Protein AF-A0AAD5A8H2-F1 (afdb_monomer_lite)

Foldseek 3Di:
DPDPVVVVPVPPPQFLVQQLVQLLVVLVVPDDAQRDRPPDTRGLVCSLVSNLVSLLCLLVGDLVVCLVCVLVLLVSLVCQQVPFGAGPNHTRDRNVSSVVSVVSSLCCQLPDPVFDADPVSGGPSVVVSCVVVVDDPPPPPPPPDD

pLDDT: mean 82.92, std 16.7, range [40.56, 97.69]

Sequence (146 aa):
MLPLAFIKLVVYQESHLERFFTLCHALEGKATFPIRVGDDKVPENKLEHELKLSIISLSSSKLEQLVLFLHLVLDKLFRLIMQPMVIAGQTANLAQIA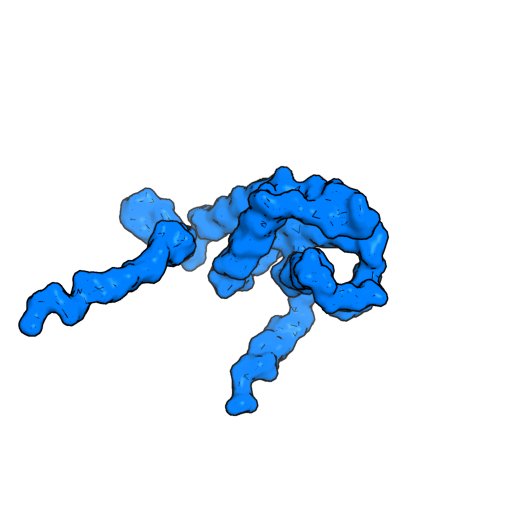FESVVSVVNSLHNSQELAKDHQGRNCLLATYLYYVFRLPDTQLEVINA

Secondary structure (DSSP, 8-state):
--SHHHHHSS--S--HHHHHHHHHHIIIIIPPSSEEETTEEE-GGGHHHHHHHHHHHGGGS-HHHHHHTHHHHHHHHHHHHHS-EEETTEEE--HHHHHHHHHHHHHHHHH-SSS-B-TTS-BHHHHHHHHHHHSPP-----SS--

InterPro domains:
  IPR026791 Dedicator of cytokinesis [PTHR23317] (10-140)

Radius of gyration: 18.1 Å; chains: 1; bounding box: 42×52×49 Å

Structure (mmCIF, N/CA/C/O backbone):
data_AF-A0AAD5A8H2-F1
#
_entry.id   AF-A0AAD5A8H2-F1
#
loop_
_atom_site.group_PDB
_atom_site.id
_atom_site.type_symbol
_atom_site.label_atom_id
_atom_site.label_alt_id
_atom_site.label_comp_id
_atom_site.label_asym_id
_atom_site.label_entity_id
_atom_site.label_seq_id
_atom_site.pdbx_PDB_ins_code
_atom_site.Cartn_x
_atom_site.Cartn_y
_atom_site.Cartn_z
_atom_site.occupancy
_atom_site.B_iso_or_equiv
_atom_site.auth_seq_id
_atom_site.auth_comp_id
_atom_site.auth_asym_id
_atom_site.auth_atom_id
_atom_site.pdbx_PDB_model_num
ATOM 1 N N . MET A 1 1 ? -28.982 2.040 -9.181 1.00 44.78 1 MET A N 1
ATOM 2 C CA . MET A 1 1 ? -27.865 2.611 -9.966 1.00 44.78 1 MET A CA 1
ATOM 3 C C . MET A 1 1 ? -27.528 4.005 -9.427 1.00 44.78 1 MET A C 1
ATOM 5 O O . MET A 1 1 ? -27.794 4.997 -10.082 1.00 44.78 1 MET A O 1
ATOM 9 N N . LEU A 1 2 ? -27.025 4.072 -8.187 1.00 45.31 2 LEU A N 1
ATOM 10 C CA . LEU A 1 2 ? -26.757 5.318 -7.447 1.00 45.31 2 LEU A CA 1
ATOM 11 C C . LEU A 1 2 ? -25.530 5.306 -6.480 1.00 45.31 2 LEU A C 1
ATOM 13 O O . LEU A 1 2 ? -25.427 6.258 -5.718 1.00 45.31 2 LEU A O 1
ATOM 17 N N . PRO A 1 3 ? -24.568 4.344 -6.466 1.00 51.56 3 PRO A N 1
ATOM 18 C CA . PRO A 1 3 ? -23.425 4.455 -5.540 1.00 51.56 3 PRO A CA 1
ATOM 19 C C . PRO A 1 3 ? -22.164 5.108 -6.144 1.00 51.56 3 PRO A C 1
ATOM 21 O O . PRO A 1 3 ? -21.365 5.686 -5.418 1.00 51.56 3 PRO A O 1
ATOM 24 N N . LEU A 1 4 ? -21.972 5.066 -7.467 1.00 48.44 4 LEU A N 1
ATOM 25 C CA . LEU A 1 4 ? -20.725 5.537 -8.101 1.00 48.44 4 LEU A CA 1
ATOM 26 C C . LEU A 1 4 ? -20.603 7.068 -8.170 1.00 48.44 4 LEU A C 1
ATOM 28 O O . LEU A 1 4 ? -19.497 7.599 -8.187 1.00 48.44 4 LEU A O 1
ATOM 32 N N . ALA A 1 5 ? -21.730 7.783 -8.197 1.00 44.38 5 ALA A N 1
ATOM 33 C CA . ALA A 1 5 ? -21.736 9.242 -8.281 1.00 44.38 5 ALA A CA 1
ATOM 34 C C . ALA A 1 5 ? -21.488 9.918 -6.921 1.00 44.38 5 ALA A C 1
ATOM 36 O O . ALA A 1 5 ? -20.908 10.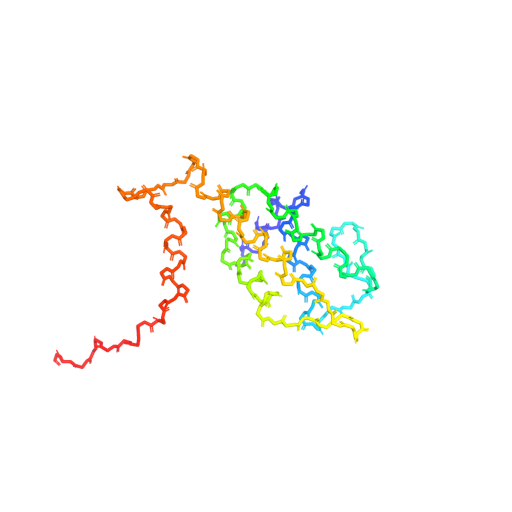998 -6.880 1.00 44.38 5 ALA A O 1
ATOM 37 N N . PHE A 1 6 ? -21.872 9.276 -5.810 1.00 41.53 6 PHE A N 1
ATOM 38 C CA . PHE A 1 6 ? -21.729 9.865 -4.474 1.00 41.53 6 PHE A CA 1
ATOM 39 C C . PHE A 1 6 ? -20.276 9.831 -3.981 1.00 41.53 6 PHE A C 1
ATOM 41 O O . PHE A 1 6 ? -19.805 10.791 -3.380 1.00 41.53 6 PHE A O 1
ATOM 48 N N . ILE A 1 7 ? -19.527 8.779 -4.335 1.00 50.06 7 ILE A N 1
ATOM 49 C CA . ILE A 1 7 ? -18.087 8.680 -4.042 1.00 50.06 7 ILE A CA 1
ATOM 50 C C . ILE A 1 7 ? -17.291 9.727 -4.839 1.00 50.06 7 ILE A C 1
ATOM 52 O O . ILE A 1 7 ? -16.278 10.221 -4.358 1.00 50.06 7 ILE A O 1
ATOM 56 N N . LYS A 1 8 ? -17.771 10.135 -6.023 1.00 45.41 8 LYS A N 1
ATOM 57 C CA . LYS A 1 8 ? -17.109 11.159 -6.845 1.00 45.41 8 LYS A CA 1
ATOM 58 C C . LYS A 1 8 ? -17.223 12.588 -6.303 1.00 45.41 8 LYS A C 1
ATOM 60 O O . LYS A 1 8 ? -16.381 13.402 -6.655 1.00 45.41 8 LYS A O 1
ATOM 65 N N . LEU A 1 9 ? -18.223 12.924 -5.480 1.00 43.78 9 LEU A N 1
ATOM 66 C CA . LEU A 1 9 ? -18.490 14.329 -5.121 1.00 43.78 9 LEU A CA 1
ATOM 67 C C . LEU A 1 9 ? -17.713 14.837 -3.889 1.00 43.78 9 LEU A C 1
ATOM 69 O O . LEU A 1 9 ? -17.649 16.041 -3.668 1.00 43.78 9 LEU A O 1
ATOM 73 N N . VAL A 1 10 ? -17.096 13.945 -3.108 1.00 48.03 10 VAL A N 1
ATOM 74 C CA . VAL A 1 10 ? -16.204 14.310 -1.982 1.00 48.03 10 VAL A CA 1
ATOM 75 C C . VAL A 1 10 ? -14.748 14.503 -2.452 1.00 48.03 10 VAL A C 1
ATOM 77 O O . VAL A 1 10 ? -13.903 15.013 -1.719 1.00 48.03 10 VAL A O 1
ATOM 80 N N . VAL A 1 11 ? -14.456 14.143 -3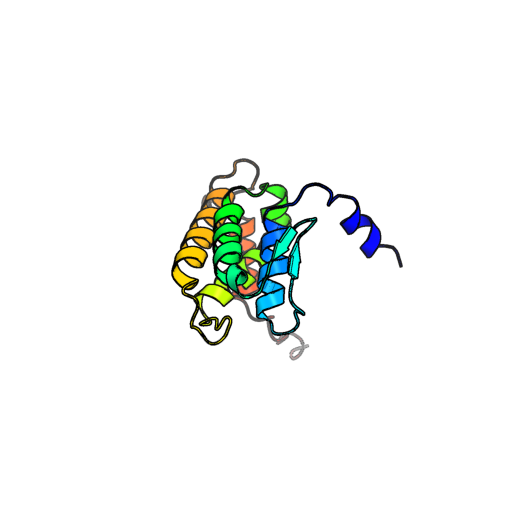.705 1.00 49.03 11 VAL A N 1
ATOM 81 C CA . VAL A 1 11 ? -13.126 14.166 -4.327 1.00 49.03 11 VAL A CA 1
ATOM 82 C C . VAL A 1 11 ? -12.979 15.440 -5.165 1.00 49.03 11 VAL A C 1
ATOM 84 O O . VAL A 1 11 ? -13.127 15.418 -6.380 1.00 49.03 11 VAL A O 1
ATOM 87 N N . TYR A 1 12 ? -12.745 16.582 -4.518 1.00 42.56 12 TYR A N 1
ATOM 88 C CA . TYR A 1 12 ? -12.266 17.793 -5.210 1.00 42.56 12 TYR A CA 1
ATOM 89 C C . TYR A 1 12 ? -11.192 18.529 -4.403 1.00 42.56 12 TYR A C 1
ATOM 91 O O . TYR A 1 12 ? -11.133 19.753 -4.320 1.00 42.56 12 TYR A O 1
ATOM 99 N N . GLN A 1 13 ? -10.322 17.735 -3.791 1.00 47.59 13 GLN A N 1
ATOM 100 C CA . GLN A 1 13 ? -9.016 18.154 -3.316 1.00 47.59 13 GLN A CA 1
ATOM 101 C C . GLN A 1 13 ? -8.134 16.925 -3.495 1.00 47.59 13 GLN A C 1
ATOM 103 O O . GLN A 1 13 ? -8.467 15.886 -2.921 1.00 47.59 13 GLN A O 1
ATOM 108 N N . GLU A 1 14 ? -7.108 17.008 -4.350 1.00 60.31 14 GLU A N 1
ATOM 109 C CA . GLU A 1 14 ? -6.227 15.873 -4.650 1.00 60.31 14 GLU A CA 1
ATOM 110 C C . GLU A 1 14 ? -5.780 15.217 -3.346 1.00 60.31 14 GLU A C 1
ATOM 112 O O . GLU A 1 14 ? -4.990 15.769 -2.576 1.00 60.31 14 GLU A O 1
ATOM 117 N N . SER A 1 15 ? -6.328 14.040 -3.066 1.00 78.06 15 SER A N 1
ATOM 118 C CA . SER A 1 15 ? -5.860 13.260 -1.935 1.00 78.06 15 SER A CA 1
ATOM 119 C C . SER A 1 15 ? -4.573 12.571 -2.362 1.00 78.06 15 SER A C 1
ATOM 121 O O . SER A 1 15 ? -4.492 12.020 -3.461 1.00 78.06 15 SER A O 1
ATOM 123 N N . HIS A 1 16 ? -3.567 12.555 -1.488 1.00 90.38 16 HIS A N 1
ATOM 124 C CA . HIS A 1 16 ? -2.334 11.793 -1.710 1.00 90.38 16 HIS A CA 1
ATOM 125 C C . HIS A 1 16 ? -2.622 10.335 -2.128 1.00 90.38 16 HIS A C 1
ATOM 127 O O . HIS A 1 16 ? -1.902 9.764 -2.947 1.00 90.38 16 HIS A O 1
ATOM 133 N N . LEU A 1 17 ? -3.735 9.772 -1.639 1.00 91.12 17 LEU A N 1
ATOM 134 C CA . LEU A 1 17 ? -4.252 8.464 -2.033 1.00 91.12 17 LEU A CA 1
ATOM 135 C C . LEU A 1 17 ? -4.657 8.365 -3.504 1.00 91.12 17 LEU A C 1
ATOM 137 O O . LEU A 1 17 ? -4.292 7.398 -4.162 1.00 91.12 17 LEU A O 1
ATOM 141 N N . GLU A 1 18 ? -5.408 9.330 -4.033 1.00 89.94 18 GLU A N 1
ATOM 142 C CA . GLU A 1 18 ? -5.851 9.312 -5.432 1.00 89.94 18 GLU A CA 1
ATOM 143 C C . GLU A 1 18 ? -4.656 9.306 -6.385 1.00 89.94 18 GLU A C 1
ATOM 145 O O . GLU A 1 18 ? -4.595 8.484 -7.307 1.00 89.94 18 GLU A O 1
ATOM 150 N N . ARG A 1 19 ? -3.667 10.168 -6.117 1.00 91.62 19 ARG A N 1
ATOM 151 C CA . ARG A 1 19 ? -2.416 10.203 -6.877 1.00 91.62 19 ARG A CA 1
ATOM 152 C C . ARG A 1 19 ? -1.690 8.866 -6.802 1.00 91.62 19 ARG A C 1
ATOM 154 O O . ARG A 1 19 ? -1.339 8.308 -7.841 1.00 91.62 19 ARG A O 1
ATOM 161 N N . PHE A 1 20 ? -1.508 8.327 -5.598 1.00 94.94 20 PHE A N 1
ATOM 162 C CA . PHE A 1 20 ? -0.864 7.031 -5.398 1.00 94.94 20 PHE A CA 1
ATOM 163 C C . PHE A 1 20 ? -1.575 5.904 -6.162 1.00 94.94 20 PHE A C 1
ATOM 165 O O . PHE A 1 20 ? -0.936 5.185 -6.930 1.00 94.94 20 PHE A O 1
ATOM 172 N N . PHE A 1 21 ? -2.900 5.782 -6.039 1.00 92.81 21 PHE A N 1
ATOM 173 C CA . PHE A 1 21 ? -3.661 4.737 -6.726 1.00 92.81 21 PHE A CA 1
ATOM 174 C C . PHE A 1 21 ? -3.621 4.882 -8.245 1.00 92.81 21 PHE A C 1
ATOM 176 O O . PHE A 1 21 ? -3.471 3.880 -8.945 1.00 92.81 21 PHE A O 1
ATOM 183 N N . THR A 1 22 ? -3.703 6.109 -8.759 1.00 91.88 22 THR A N 1
ATOM 184 C CA . THR A 1 22 ? -3.641 6.370 -10.201 1.00 91.88 22 THR A CA 1
ATOM 185 C C . THR A 1 22 ? -2.285 5.961 -10.779 1.00 91.88 22 THR A C 1
ATOM 187 O O . THR A 1 22 ? -2.225 5.288 -11.810 1.00 91.88 22 THR A O 1
ATOM 190 N N . LEU A 1 23 ? -1.191 6.297 -10.089 1.00 91.88 23 LEU A N 1
ATOM 191 C CA . LEU A 1 23 ? 0.162 5.932 -10.516 1.00 91.88 23 LEU A CA 1
ATOM 192 C C . LEU A 1 23 ? 0.427 4.426 -10.372 1.00 91.88 23 LEU A C 1
ATOM 194 O O . LEU A 1 23 ? 1.003 3.822 -11.275 1.00 91.88 23 LEU A O 1
ATOM 198 N N . CYS A 1 24 ? -0.051 3.788 -9.299 1.00 92.00 24 CYS A N 1
ATOM 199 C CA . CYS A 1 24 ? 0.005 2.331 -9.158 1.00 92.00 24 CYS A CA 1
ATOM 200 C C . CYS A 1 24 ? -0.781 1.610 -10.259 1.00 92.00 24 CYS A C 1
ATOM 202 O O . CYS A 1 24 ? -0.299 0.610 -10.785 1.00 92.00 24 CYS A O 1
ATOM 204 N N . HIS A 1 25 ? -1.959 2.110 -10.640 1.00 88.81 25 HIS A N 1
ATOM 205 C CA . HIS A 1 25 ? -2.746 1.519 -11.721 1.00 88.81 25 HIS A CA 1
ATOM 206 C C . HIS A 1 25 ? -2.005 1.572 -13.062 1.00 88.81 25 HIS A C 1
ATOM 208 O O . HIS A 1 25 ? -2.065 0.628 -13.852 1.00 88.81 25 HIS A O 1
ATOM 214 N N . ALA A 1 26 ? -1.241 2.636 -13.306 1.00 88.25 26 ALA A N 1
ATOM 215 C CA . ALA A 1 26 ? -0.445 2.728 -14.518 1.00 88.25 26 ALA A CA 1
ATOM 216 C C . ALA A 1 26 ? 0.668 1.676 -14.611 1.00 88.25 26 ALA A C 1
ATOM 218 O O . ALA A 1 26 ? 1.000 1.241 -15.714 1.00 88.25 26 ALA A O 1
ATOM 219 N N . LEU A 1 27 ? 1.184 1.203 -13.472 1.00 85.88 27 LEU A N 1
ATOM 220 C CA . LEU A 1 27 ? 2.155 0.109 -13.426 1.00 85.88 27 LEU A CA 1
ATOM 221 C C . LEU A 1 27 ? 1.563 -1.264 -13.771 1.00 85.88 27 LEU A C 1
ATOM 223 O O . LEU A 1 27 ? 2.308 -2.196 -14.060 1.00 85.88 27 LEU A O 1
ATOM 227 N N . GLU A 1 28 ? 0.240 -1.421 -13.756 1.00 83.31 28 GLU A N 1
ATOM 228 C CA . GLU A 1 28 ? -0.429 -2.691 -14.071 1.00 83.31 28 GLU A CA 1
ATOM 229 C C . GLU A 1 28 ? -0.524 -2.952 -15.591 1.00 83.31 28 GLU A C 1
ATOM 231 O O . GLU A 1 28 ? -1.186 -3.897 -16.020 1.00 83.31 28 GLU A O 1
ATOM 236 N N . GLY A 1 29 ? 0.143 -2.131 -16.416 1.00 67.81 29 GLY A N 1
ATOM 237 C CA . GLY A 1 29 ? 0.299 -2.342 -17.860 1.00 67.81 29 GLY A CA 1
ATOM 238 C C . GLY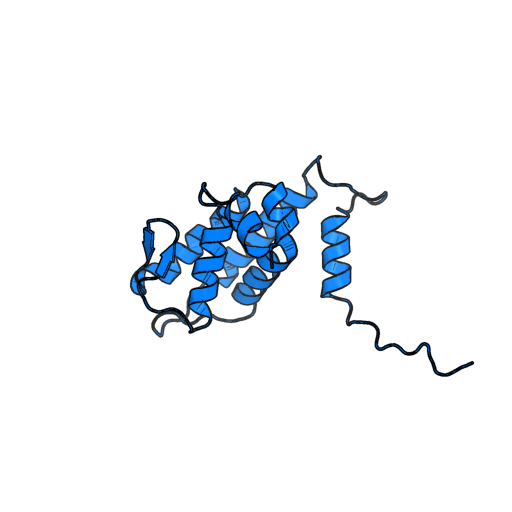 A 1 29 ? -0.903 -1.923 -18.712 1.00 67.81 29 GLY A C 1
ATOM 239 O O . GLY A 1 29 ? -0.963 -2.262 -19.889 1.00 67.81 29 GLY A O 1
ATOM 240 N N . LYS A 1 30 ? -1.869 -1.195 -18.136 1.00 63.19 30 LYS A N 1
ATOM 241 C CA . LYS A 1 30 ? -3.102 -0.755 -18.821 1.00 63.19 30 LYS A CA 1
ATOM 242 C C . LYS A 1 30 ? -3.161 0.747 -19.114 1.00 63.19 30 LYS A C 1
ATOM 244 O O . LYS A 1 30 ? -4.149 1.211 -19.677 1.00 63.19 30 LYS A O 1
ATOM 249 N N . ALA A 1 31 ? -2.145 1.517 -18.728 1.00 72.56 31 ALA A N 1
ATOM 250 C CA . ALA A 1 31 ? -2.158 2.961 -18.929 1.00 72.56 31 ALA A CA 1
ATOM 251 C C . ALA A 1 31 ? -1.685 3.364 -20.328 1.00 72.56 31 ALA A C 1
ATOM 253 O O . ALA A 1 31 ? -0.680 2.878 -20.839 1.00 72.56 31 ALA A O 1
ATOM 254 N N . THR A 1 32 ? -2.396 4.322 -20.919 1.00 78.19 32 THR A N 1
ATOM 255 C CA . THR A 1 32 ? -1.926 5.081 -22.079 1.00 78.19 32 THR A CA 1
ATOM 256 C C . THR A 1 32 ? -1.280 6.366 -21.577 1.00 78.19 32 THR A C 1
ATOM 258 O O . THR A 1 32 ? -1.938 7.167 -20.913 1.00 78.19 32 THR A O 1
ATOM 261 N N . PHE A 1 33 ? 0.004 6.564 -21.869 1.00 83.69 33 PHE A N 1
ATOM 262 C CA . PHE A 1 33 ? 0.711 7.783 -21.479 1.00 83.69 33 PHE A CA 1
ATOM 263 C C . PHE A 1 33 ? 0.329 8.979 -22.371 1.00 83.69 33 PHE A C 1
ATOM 265 O O . PHE A 1 33 ? 0.076 8.793 -23.563 1.00 83.69 33 PHE A O 1
ATOM 272 N N . PRO A 1 34 ? 0.324 10.214 -21.827 1.00 84.00 34 PRO A N 1
ATOM 273 C CA . PRO A 1 34 ? 0.610 10.574 -20.434 1.00 84.00 34 PRO A CA 1
ATOM 274 C C . PRO A 1 34 ? -0.554 10.244 -19.486 1.00 84.00 34 PRO A C 1
ATOM 276 O O . PRO A 1 34 ? -1.721 10.451 -19.824 1.00 84.00 34 PRO A O 1
ATOM 279 N N . ILE A 1 35 ? -0.228 9.778 -18.279 1.00 85.75 35 ILE A N 1
ATOM 280 C CA . ILE A 1 35 ? -1.223 9.514 -17.233 1.00 85.75 35 ILE A CA 1
ATOM 281 C C . ILE A 1 35 ? -1.764 10.856 -16.751 1.00 85.75 35 ILE A C 1
ATOM 283 O O . ILE A 1 35 ? -0.988 11.772 -16.478 1.00 85.75 35 ILE A O 1
ATOM 287 N N . ARG A 1 36 ? -3.086 10.977 -16.631 1.00 84.06 36 ARG A N 1
ATOM 288 C CA . ARG A 1 36 ? -3.705 12.142 -15.994 1.00 84.06 36 ARG A CA 1
ATOM 289 C C . ARG A 1 36 ? -3.911 11.852 -14.518 1.00 84.06 36 ARG A C 1
ATOM 291 O O . ARG A 1 36 ? -4.562 10.863 -14.189 1.00 84.06 36 ARG A O 1
ATOM 298 N N . VAL A 1 37 ? -3.368 12.711 -13.670 1.00 82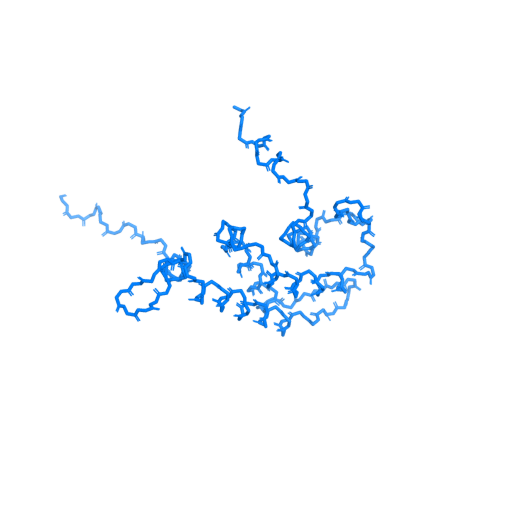.19 37 VAL A N 1
ATOM 299 C CA . VAL A 1 37 ? -3.606 12.721 -12.227 1.00 82.19 37 VAL A CA 1
ATOM 300 C C . VAL A 1 37 ? -4.141 14.108 -11.908 1.00 82.19 37 VAL A C 1
ATOM 302 O O . VAL A 1 37 ? -3.393 15.070 -12.030 1.00 82.19 37 VAL A O 1
ATOM 305 N N . GLY A 1 38 ? -5.443 14.223 -11.639 1.00 75.69 38 GLY A N 1
ATOM 306 C CA . GLY A 1 38 ? -6.099 15.530 -11.561 1.00 75.69 38 GLY A CA 1
ATOM 307 C C . GLY A 1 38 ? -5.861 16.360 -12.829 1.00 75.69 38 GLY A C 1
ATOM 308 O O . GLY A 1 38 ? -6.161 15.908 -13.941 1.00 75.69 38 GLY A O 1
ATOM 309 N N . ASP A 1 39 ? -5.289 17.552 -12.653 1.00 73.56 39 ASP A N 1
ATOM 310 C CA . ASP A 1 39 ? -4.908 18.461 -13.743 1.00 73.56 39 ASP A CA 1
ATOM 311 C C . ASP A 1 39 ? -3.490 18.197 -14.292 1.00 73.56 39 ASP A C 1
ATOM 313 O O . ASP A 1 39 ? -3.138 18.671 -15.380 1.00 73.56 39 ASP A O 1
ATOM 317 N N . ASP A 1 40 ? -2.686 17.390 -13.594 1.00 81.81 40 ASP A N 1
ATOM 318 C CA . ASP A 1 40 ? -1.323 17.057 -13.990 1.00 81.81 40 ASP A CA 1
ATOM 319 C C . ASP A 1 40 ? -1.280 15.954 -15.052 1.00 81.81 40 ASP A C 1
ATOM 321 O O . ASP A 1 40 ? -2.022 14.966 -15.040 1.00 81.81 40 ASP A O 1
ATOM 325 N N . LYS A 1 41 ? -0.316 16.086 -15.968 1.00 86.88 41 LYS A N 1
ATOM 326 C CA . LYS A 1 41 ? 0.025 15.055 -16.952 1.00 86.88 41 LYS A CA 1
ATOM 327 C C . LYS A 1 41 ? 1.388 14.469 -16.624 1.00 86.88 41 LYS A C 1
ATOM 329 O O . LYS A 1 41 ? 2.406 15.143 -16.770 1.00 86.88 41 LYS A O 1
ATOM 334 N N . VAL A 1 42 ? 1.407 13.198 -16.242 1.00 89.00 42 VAL A N 1
ATOM 335 C CA . VAL A 1 42 ? 2.623 12.455 -15.915 1.00 89.00 42 VAL A CA 1
ATOM 336 C C . VAL A 1 42 ? 3.087 11.665 -17.145 1.00 89.00 42 VAL A C 1
ATOM 338 O O . VAL A 1 42 ? 2.423 10.705 -17.553 1.00 89.00 42 VAL A O 1
ATOM 341 N N . PRO A 1 43 ? 4.203 12.059 -17.786 1.00 89.19 43 PRO A N 1
ATOM 342 C CA . PRO A 1 43 ? 4.809 11.276 -18.857 1.00 89.19 43 PRO A CA 1
ATOM 343 C C . PRO A 1 43 ? 5.498 10.020 -18.305 1.00 89.19 43 PRO A C 1
ATOM 345 O O . PRO A 1 43 ? 5.870 9.962 -17.134 1.00 89.19 43 PRO A O 1
ATOM 348 N N . GLU A 1 44 ? 5.716 9.025 -19.167 1.00 87.62 44 GLU A N 1
ATOM 349 C CA . GLU A 1 44 ? 6.303 7.731 -18.785 1.00 87.62 44 GLU A CA 1
ATOM 350 C C . GLU A 1 44 ? 7.678 7.871 -18.124 1.00 87.62 44 GLU A C 1
ATOM 352 O O . GLU A 1 44 ? 7.941 7.262 -17.090 1.00 87.62 44 GLU A O 1
ATOM 357 N N . ASN A 1 45 ? 8.522 8.762 -18.647 1.00 87.25 45 ASN A N 1
ATOM 358 C CA . ASN A 1 45 ? 9.861 9.017 -18.115 1.00 87.25 45 ASN A CA 1
ATOM 359 C C . ASN A 1 45 ? 9.879 9.659 -16.715 1.00 87.25 45 ASN A C 1
ATOM 361 O O . ASN A 1 45 ? 10.926 9.676 -16.073 1.00 87.25 45 ASN A O 1
ATOM 365 N N . LYS A 1 46 ? 8.752 10.200 -16.239 1.00 90.38 46 LYS A N 1
ATOM 366 C CA . LYS A 1 46 ? 8.614 10.751 -14.883 1.00 90.38 46 LYS A CA 1
ATOM 367 C C . LYS A 1 46 ? 7.856 9.824 -13.939 1.00 90.38 46 LYS A C 1
ATOM 369 O O . LYS A 1 46 ? 7.814 10.107 -12.746 1.00 90.38 46 LYS A O 1
ATOM 374 N N . LEU A 1 47 ? 7.294 8.719 -14.436 1.00 90.69 47 LEU A N 1
ATOM 375 C CA . LEU A 1 47 ? 6.431 7.833 -13.656 1.00 90.69 47 LEU A CA 1
ATOM 376 C C . LEU A 1 47 ? 7.094 7.357 -12.364 1.00 90.69 47 LEU A C 1
ATOM 378 O O . LEU A 1 47 ? 6.486 7.447 -11.304 1.00 90.69 47 LEU A O 1
ATOM 382 N N . GLU A 1 48 ? 8.334 6.871 -12.441 1.00 92.69 48 GLU A N 1
ATOM 383 C CA . GLU A 1 48 ? 9.038 6.362 -11.261 1.00 92.69 48 GLU A CA 1
ATOM 384 C C . GLU A 1 48 ? 9.207 7.452 -10.196 1.00 92.69 48 GLU A C 1
ATOM 386 O O . GLU A 1 48 ? 8.969 7.211 -9.012 1.00 92.69 48 GLU A O 1
ATOM 391 N N . HIS A 1 49 ? 9.597 8.658 -10.614 1.00 92.62 49 HIS A N 1
ATOM 392 C CA . HIS A 1 49 ? 9.795 9.782 -9.707 1.00 92.62 49 HIS A CA 1
ATOM 393 C C . HIS A 1 49 ? 8.482 10.196 -9.037 1.00 92.62 49 HIS A C 1
ATOM 395 O O . HIS A 1 49 ? 8.415 10.286 -7.812 1.00 92.62 49 HIS A O 1
ATOM 401 N N . GLU A 1 50 ? 7.423 10.372 -9.826 1.00 93.62 50 GLU A N 1
ATOM 402 C CA . GLU A 1 50 ? 6.111 10.755 -9.305 1.00 93.62 50 GLU A CA 1
ATOM 403 C C . GLU A 1 50 ? 5.519 9.686 -8.391 1.00 93.62 50 GLU A C 1
ATOM 405 O O . GLU A 1 50 ? 4.899 9.999 -7.373 1.00 93.62 50 GLU A O 1
ATOM 410 N N . LEU A 1 51 ? 5.751 8.414 -8.710 1.00 94.12 51 LEU A N 1
ATOM 411 C CA . LEU A 1 51 ? 5.322 7.313 -7.869 1.00 94.12 51 LEU A CA 1
ATOM 412 C C . LEU A 1 51 ? 6.053 7.337 -6.524 1.00 94.12 51 LEU A C 1
ATOM 414 O O . LEU A 1 51 ? 5.394 7.228 -5.492 1.00 94.12 51 LEU A O 1
ATOM 418 N N . LYS A 1 52 ? 7.373 7.560 -6.506 1.00 95.31 52 LYS A N 1
ATOM 419 C CA . LYS A 1 52 ? 8.142 7.718 -5.259 1.00 95.31 52 LYS A CA 1
ATOM 420 C C . LYS A 1 52 ? 7.597 8.855 -4.396 1.00 95.31 52 LYS A C 1
ATOM 422 O O . LYS A 1 52 ? 7.378 8.659 -3.202 1.00 95.31 52 LYS A O 1
ATOM 427 N N . LEU A 1 53 ? 7.320 10.012 -4.999 1.00 94.88 53 LEU A N 1
ATOM 428 C CA . LEU A 1 53 ? 6.716 11.143 -4.290 1.00 94.88 53 LEU A CA 1
ATOM 429 C C . LEU A 1 53 ? 5.336 10.788 -3.729 1.00 94.88 53 LEU A C 1
ATOM 431 O O . LEU A 1 53 ? 5.048 11.078 -2.567 1.00 94.88 53 LEU A O 1
ATOM 435 N N . SER A 1 54 ? 4.504 10.105 -4.521 1.00 95.06 54 SER A N 1
ATOM 436 C CA . SER A 1 54 ? 3.177 9.686 -4.071 1.00 95.06 54 SER A CA 1
ATOM 437 C C . SER A 1 54 ? 3.246 8.718 -2.885 1.00 95.06 54 SER A C 1
ATOM 439 O O . SER A 1 54 ? 2.507 8.903 -1.920 1.00 95.06 54 SER A O 1
ATOM 441 N N . ILE A 1 55 ? 4.194 7.771 -2.895 1.00 96.56 55 ILE A N 1
ATOM 442 C CA . ILE A 1 55 ? 4.428 6.813 -1.806 1.00 96.56 55 ILE A CA 1
ATOM 443 C C . ILE A 1 55 ? 4.788 7.547 -0.511 1.00 96.56 55 ILE A C 1
ATOM 445 O O . ILE A 1 55 ? 4.192 7.260 0.526 1.00 96.56 55 ILE A O 1
ATOM 449 N N . ILE A 1 56 ? 5.711 8.515 -0.554 1.00 95.31 56 ILE A N 1
ATOM 450 C CA . ILE A 1 56 ? 6.102 9.302 0.632 1.00 95.31 56 ILE A CA 1
ATOM 451 C C . ILE A 1 56 ? 4.902 10.080 1.181 1.00 95.31 56 ILE A C 1
ATOM 453 O O . ILE A 1 56 ? 4.659 10.116 2.391 1.00 95.31 56 ILE A O 1
ATOM 457 N N . SER A 1 57 ? 4.124 10.681 0.280 1.00 94.12 57 SER A N 1
ATOM 458 C CA . SER A 1 57 ? 3.002 11.551 0.634 1.00 94.12 57 SER A CA 1
ATOM 459 C C . SER A 1 57 ? 1.840 10.829 1.326 1.00 94.12 57 SER A C 1
ATOM 461 O O . SER A 1 57 ? 1.017 11.476 1.971 1.00 94.12 57 SER A O 1
ATOM 463 N N . LEU A 1 58 ? 1.801 9.489 1.278 1.00 94.31 58 LEU A N 1
ATOM 464 C CA . LEU A 1 58 ? 0.810 8.682 1.998 1.00 94.31 58 LEU A CA 1
ATOM 465 C C . LEU A 1 58 ? 0.793 8.991 3.497 1.00 94.31 58 LEU A C 1
ATOM 467 O O . LEU A 1 58 ? -0.284 9.051 4.086 1.00 94.31 58 LEU A O 1
ATOM 471 N N . SER A 1 59 ? 1.961 9.249 4.089 1.00 88.50 59 SER A N 1
ATOM 472 C CA . SER A 1 59 ? 2.103 9.606 5.506 1.00 88.50 59 SER A CA 1
ATOM 473 C C . SER A 1 59 ? 1.390 10.909 5.894 1.00 88.50 59 SER A C 1
ATOM 475 O O . SER A 1 59 ? 0.946 11.048 7.032 1.00 88.50 59 SER A O 1
ATOM 477 N N . SER A 1 60 ? 1.217 11.823 4.937 1.00 89.00 60 SER A N 1
ATOM 478 C CA . SER A 1 60 ? 0.519 13.105 5.099 1.00 89.00 60 SER A CA 1
ATOM 479 C C . SER A 1 60 ? -0.976 13.021 4.774 1.00 89.00 60 SER A C 1
ATOM 481 O O . SER A 1 60 ? -1.674 14.035 4.787 1.00 89.00 60 SER A O 1
ATOM 483 N N . SER A 1 61 ? -1.489 11.833 4.441 1.00 91.00 61 SER A N 1
ATOM 484 C CA . SER A 1 61 ? -2.912 11.645 4.150 1.00 91.00 61 SER A CA 1
ATOM 485 C C . SER A 1 61 ? -3.757 11.838 5.405 1.00 91.00 61 SER A C 1
ATOM 487 O O . SER A 1 61 ? -3.340 11.508 6.516 1.00 91.00 61 SER A O 1
ATOM 489 N N . LYS A 1 62 ? -4.992 12.315 5.224 1.00 90.25 62 LYS A N 1
ATOM 490 C CA . LYS A 1 62 ? -5.965 12.406 6.319 1.00 90.25 62 LYS A CA 1
ATOM 491 C C . LYS A 1 62 ? -6.189 11.019 6.926 1.00 90.25 62 LYS A C 1
ATOM 493 O O . LYS A 1 62 ? -6.364 10.046 6.189 1.00 90.25 62 LYS A O 1
ATOM 498 N N . LEU A 1 63 ? -6.245 10.944 8.256 1.00 90.25 63 LEU A N 1
ATOM 499 C CA . LEU A 1 63 ? -6.422 9.681 8.976 1.00 90.25 63 LEU A CA 1
ATOM 500 C C . LEU A 1 63 ? -7.683 8.935 8.517 1.00 90.25 63 LEU A C 1
ATOM 502 O O . LEU A 1 63 ? -7.617 7.746 8.225 1.00 90.25 63 LEU A O 1
ATOM 506 N N . GLU A 1 64 ? -8.801 9.647 8.365 1.00 90.25 64 GLU A N 1
ATOM 507 C CA . GLU A 1 64 ? -10.076 9.113 7.863 1.00 90.25 64 GLU A CA 1
ATOM 508 C C . GLU A 1 64 ? -9.918 8.384 6.520 1.00 90.25 64 GLU A C 1
ATOM 510 O O . GLU A 1 64 ? -10.461 7.299 6.314 1.00 90.25 64 GLU A O 1
ATOM 515 N N . GLN A 1 65 ? -9.128 8.959 5.609 1.00 90.00 65 GLN A N 1
ATOM 516 C CA . GLN A 1 65 ? -8.873 8.377 4.296 1.00 90.00 65 GLN A CA 1
ATOM 517 C C . GLN A 1 65 ? -7.977 7.138 4.398 1.00 90.00 65 GLN A C 1
ATOM 519 O O . GLN A 1 65 ? -8.251 6.133 3.741 1.00 90.00 65 GLN A O 1
ATOM 524 N N . LEU A 1 66 ? -6.943 7.179 5.246 1.00 92.31 66 LEU A N 1
ATOM 525 C CA . LEU A 1 66 ? -6.093 6.015 5.512 1.00 92.31 66 LEU A CA 1
ATOM 526 C C . LEU A 1 66 ? -6.887 4.865 6.129 1.00 92.31 66 LEU A C 1
ATOM 528 O O . LEU A 1 66 ? -6.677 3.724 5.742 1.00 92.31 66 LEU A O 1
ATOM 532 N N . VAL A 1 67 ? -7.816 5.150 7.041 1.00 92.00 67 VAL A N 1
ATOM 533 C CA . VAL A 1 67 ? -8.696 4.143 7.651 1.00 92.00 67 VAL A CA 1
ATOM 534 C C . VAL A 1 67 ? -9.618 3.525 6.601 1.00 92.00 67 VAL A C 1
ATOM 536 O O . VAL A 1 67 ? -9.699 2.300 6.504 1.00 92.00 67 VAL A O 1
ATOM 539 N N . LEU A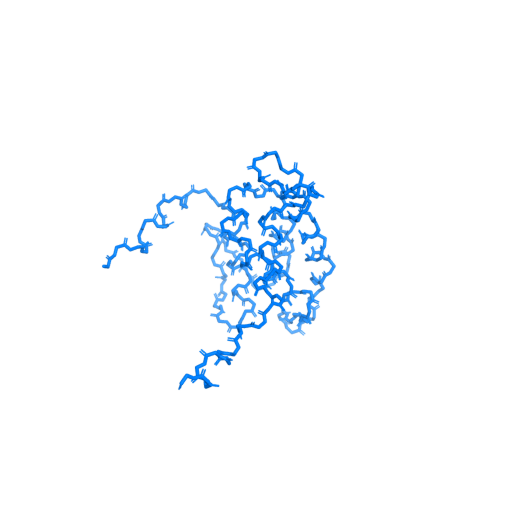 1 68 ? -10.271 4.356 5.782 1.00 90.75 68 LEU A N 1
ATOM 540 C CA . LEU A 1 68 ? -11.223 3.907 4.764 1.00 90.75 68 LEU A CA 1
ATOM 541 C C . LEU A 1 68 ? -10.564 3.028 3.689 1.00 90.75 68 LEU A C 1
ATOM 543 O O . LEU A 1 68 ? -11.137 2.028 3.256 1.00 90.75 68 LEU A O 1
ATOM 547 N N . PHE A 1 69 ? -9.347 3.382 3.275 1.00 92.19 69 PHE A N 1
ATOM 548 C CA . PHE A 1 69 ? -8.635 2.722 2.181 1.00 92.19 69 PHE A CA 1
ATOM 549 C C . PHE A 1 69 ? -7.437 1.881 2.640 1.00 92.19 69 PHE A C 1
ATOM 551 O O . PHE A 1 69 ? -6.630 1.478 1.802 1.00 92.19 69 PHE A O 1
ATOM 558 N N . LEU A 1 70 ? -7.332 1.568 3.939 1.00 91.94 70 LEU A N 1
ATOM 559 C CA . LEU A 1 70 ? -6.167 0.900 4.536 1.00 91.94 70 LEU A CA 1
ATOM 560 C C . LEU A 1 70 ? -5.751 -0.355 3.769 1.00 91.94 70 LEU A C 1
ATOM 562 O O . LEU A 1 70 ? -4.584 -0.529 3.429 1.00 91.94 70 LEU A O 1
ATOM 566 N N . HIS A 1 71 ? -6.730 -1.211 3.483 1.00 91.12 71 HIS A N 1
ATOM 567 C CA . HIS A 1 71 ? -6.517 -2.478 2.798 1.00 91.12 71 HIS A CA 1
ATOM 568 C C . HIS A 1 71 ? -5.920 -2.288 1.399 1.00 91.12 71 HIS A C 1
ATOM 570 O O . HIS A 1 71 ? -4.966 -2.975 1.054 1.00 91.12 71 HIS A O 1
ATOM 576 N N . LEU A 1 72 ? -6.416 -1.319 0.623 1.00 92.69 72 LEU A N 1
ATOM 577 C CA . LEU A 1 72 ? -5.885 -1.015 -0.709 1.00 92.69 72 LEU A CA 1
ATOM 578 C C . LEU A 1 72 ? -4.494 -0.387 -0.632 1.00 92.69 72 LEU A C 1
ATOM 580 O O . LEU A 1 72 ? -3.628 -0.729 -1.433 1.00 92.69 72 LEU A O 1
ATOM 584 N N . VAL A 1 73 ? -4.269 0.528 0.316 1.00 95.12 73 VAL A N 1
ATOM 585 C CA . VAL A 1 73 ? -2.964 1.179 0.496 1.00 95.12 73 VAL A CA 1
ATOM 586 C C . VAL A 1 73 ? -1.897 0.141 0.829 1.00 95.12 73 VAL A C 1
ATOM 588 O O . VAL A 1 73 ? -0.868 0.085 0.157 1.00 95.12 73 VAL A O 1
ATOM 591 N N . LEU A 1 74 ? -2.152 -0.704 1.832 1.00 95.06 74 LEU A N 1
ATOM 592 C CA . LEU A 1 74 ? -1.206 -1.733 2.249 1.00 95.06 74 LEU A CA 1
ATOM 593 C C . LEU A 1 74 ? -1.010 -2.801 1.171 1.00 95.06 74 LEU A C 1
ATOM 595 O O . LEU A 1 74 ? 0.131 -3.175 0.929 1.00 95.06 74 LEU A O 1
ATOM 599 N N . ASP A 1 75 ? -2.062 -3.233 0.471 1.00 93.31 75 ASP A N 1
ATOM 600 C CA . ASP A 1 75 ? -1.940 -4.171 -0.654 1.00 93.31 75 ASP A CA 1
ATOM 601 C C . ASP A 1 75 ? -1.006 -3.634 -1.750 1.00 93.31 75 ASP A C 1
ATOM 603 O O . ASP A 1 75 ? -0.045 -4.301 -2.144 1.00 93.31 75 ASP A O 1
ATOM 607 N N . LYS A 1 76 ? -1.211 -2.385 -2.192 1.00 94.81 76 LYS A N 1
ATOM 608 C CA . LYS A 1 76 ? -0.341 -1.768 -3.203 1.00 94.81 76 LYS A CA 1
ATOM 609 C C . LYS A 1 76 ? 1.088 -1.587 -2.697 1.00 94.81 76 LYS A C 1
ATOM 611 O O . LYS A 1 76 ? 2.019 -1.890 -3.439 1.00 94.81 76 LYS A O 1
ATOM 616 N N . LEU A 1 77 ? 1.285 -1.144 -1.454 1.00 96.19 77 LEU A N 1
ATOM 617 C CA . LEU A 1 77 ? 2.627 -1.010 -0.880 1.00 96.19 77 LEU A CA 1
ATOM 618 C C . LEU A 1 77 ? 3.336 -2.364 -0.764 1.00 96.19 77 LEU A C 1
ATOM 620 O O . LEU A 1 77 ? 4.487 -2.479 -1.175 1.00 96.19 77 LEU A O 1
ATOM 624 N N . PHE A 1 78 ? 2.657 -3.409 -0.285 1.00 94.56 78 PHE A N 1
ATOM 625 C CA . PHE A 1 78 ? 3.231 -4.752 -0.226 1.00 94.56 78 PHE A CA 1
ATOM 626 C C . PHE A 1 78 ? 3.556 -5.293 -1.611 1.00 94.56 78 PHE A C 1
ATOM 628 O O . PHE A 1 78 ? 4.616 -5.889 -1.785 1.00 94.56 78 PHE A O 1
ATOM 635 N N . ARG A 1 79 ? 2.724 -5.021 -2.620 1.00 93.25 79 ARG A N 1
ATOM 636 C CA . ARG A 1 79 ? 3.044 -5.362 -4.007 1.00 93.25 79 ARG A CA 1
ATOM 637 C C . ARG A 1 79 ? 4.335 -4.694 -4.475 1.00 93.25 79 ARG A C 1
ATOM 639 O O . ARG A 1 79 ? 5.174 -5.371 -5.050 1.00 93.25 79 ARG A O 1
ATOM 646 N N . LEU A 1 80 ? 4.524 -3.406 -4.187 1.00 94.62 80 LEU A N 1
ATOM 647 C CA . LEU A 1 80 ? 5.750 -2.675 -4.537 1.00 94.62 80 LEU A CA 1
ATOM 648 C C . LEU A 1 80 ? 6.998 -3.189 -3.798 1.00 94.62 80 LEU A C 1
ATOM 650 O O . LEU A 1 80 ? 8.106 -3.055 -4.312 1.00 94.62 80 LEU A O 1
ATOM 654 N N . ILE A 1 81 ? 6.831 -3.765 -2.603 1.00 95.00 81 ILE A N 1
ATOM 655 C CA . ILE A 1 81 ? 7.923 -4.370 -1.824 1.00 95.00 81 ILE A CA 1
ATOM 656 C C . ILE A 1 81 ? 8.264 -5.767 -2.353 1.00 95.00 81 ILE A C 1
ATOM 658 O O . ILE A 1 81 ? 9.435 -6.099 -2.520 1.00 95.00 81 ILE A O 1
ATOM 662 N N . MET A 1 82 ? 7.246 -6.592 -2.595 1.00 92.38 82 MET A N 1
ATOM 663 C CA . MET A 1 82 ? 7.406 -8.018 -2.893 1.00 92.38 82 MET A CA 1
ATOM 664 C C . MET A 1 82 ? 7.625 -8.300 -4.378 1.00 92.38 82 MET A C 1
ATOM 666 O O . MET A 1 82 ? 8.166 -9.346 -4.731 1.00 92.38 82 MET A O 1
ATOM 670 N N . GLN A 1 83 ? 7.208 -7.387 -5.257 1.00 89.81 83 GLN A N 1
ATOM 671 C CA . GLN A 1 83 ? 7.316 -7.544 -6.697 1.00 89.81 83 GLN A CA 1
ATOM 672 C C . GLN A 1 83 ? 8.233 -6.461 -7.281 1.00 89.81 83 GLN A C 1
ATOM 674 O O . GLN A 1 83 ? 7.866 -5.285 -7.281 1.00 89.81 83 GLN A O 1
ATOM 679 N N . PRO A 1 84 ? 9.407 -6.837 -7.825 1.00 84.12 84 PRO A N 1
ATOM 680 C CA . PRO A 1 84 ? 10.238 -5.913 -8.583 1.00 84.12 84 PRO A CA 1
ATOM 681 C C . PRO A 1 84 ? 9.433 -5.292 -9.727 1.00 84.12 84 PRO A C 1
ATOM 683 O O . PRO A 1 84 ? 8.871 -6.005 -10.562 1.00 84.12 84 PRO A O 1
ATOM 686 N N . MET A 1 85 ? 9.374 -3.962 -9.763 1.00 88.69 85 MET A N 1
ATOM 687 C CA . MET A 1 85 ? 8.656 -3.229 -10.802 1.00 88.69 85 MET A CA 1
ATOM 688 C C . MET A 1 85 ? 9.604 -2.878 -11.944 1.00 88.69 85 MET A C 1
ATOM 690 O O . MET A 1 85 ? 10.734 -2.456 -11.708 1.00 88.69 85 MET A O 1
ATOM 694 N N . VAL A 1 86 ? 9.134 -3.022 -13.183 1.00 86.50 86 VAL A N 1
ATOM 695 C CA . VAL A 1 86 ? 9.858 -2.587 -14.382 1.00 86.50 86 VAL A CA 1
ATOM 696 C C . VAL A 1 86 ? 9.105 -1.413 -14.995 1.00 86.50 86 VAL A C 1
ATOM 698 O O . VAL A 1 86 ? 7.930 -1.542 -15.332 1.00 86.50 86 VAL A O 1
ATOM 701 N N . ILE A 1 87 ? 9.775 -0.272 -15.130 1.00 86.12 87 ILE A N 1
ATOM 702 C CA . ILE A 1 87 ? 9.237 0.961 -15.714 1.00 86.12 87 ILE A CA 1
ATOM 703 C C . ILE A 1 87 ? 10.135 1.337 -16.890 1.00 86.12 87 ILE A C 1
ATOM 705 O O . ILE A 1 87 ? 11.350 1.412 -16.727 1.00 86.12 87 ILE A O 1
ATOM 709 N N . ALA A 1 88 ? 9.561 1.524 -18.083 1.00 84.19 88 ALA A N 1
ATOM 710 C CA . ALA A 1 88 ? 10.312 1.831 -19.308 1.00 84.19 88 ALA A CA 1
ATOM 711 C C . ALA A 1 88 ? 11.513 0.882 -19.568 1.00 84.19 88 ALA A C 1
ATOM 713 O O . ALA A 1 88 ? 12.568 1.297 -20.042 1.00 84.19 88 ALA A O 1
ATOM 714 N N . GLY A 1 89 ? 11.372 -0.404 -19.219 1.00 83.69 89 GLY A N 1
ATOM 715 C CA . GLY A 1 89 ? 12.425 -1.416 -19.382 1.00 83.69 89 GLY A CA 1
ATOM 716 C C . GLY A 1 89 ? 13.529 -1.402 -18.315 1.00 83.69 89 GLY A C 1
ATOM 717 O O . GLY A 1 89 ? 14.452 -2.209 -18.399 1.00 83.69 89 GLY A O 1
ATOM 718 N N . GLN A 1 90 ? 13.438 -0.534 -17.304 1.00 85.81 90 GLN A N 1
ATOM 719 C CA . GLN A 1 90 ? 14.381 -0.459 -16.187 1.00 85.81 90 GLN A CA 1
ATOM 720 C C . GLN A 1 90 ? 13.735 -0.923 -14.880 1.00 85.81 90 GLN A C 1
ATOM 722 O O . GLN A 1 90 ? 12.561 -0.660 -14.621 1.00 85.81 90 GLN A O 1
ATOM 727 N N . THR A 1 91 ? 14.504 -1.614 -14.038 1.00 87.00 91 THR A N 1
ATOM 728 C CA . THR A 1 91 ? 14.048 -2.011 -12.700 1.00 87.00 91 THR A CA 1
ATOM 729 C C . THR A 1 91 ? 13.930 -0.778 -11.809 1.00 87.00 91 THR A C 1
ATOM 731 O O . THR A 1 91 ? 14.929 -0.121 -11.521 1.00 87.00 91 THR A O 1
ATOM 734 N N . ALA A 1 92 ? 12.722 -0.491 -11.334 1.00 88.94 92 ALA A N 1
ATOM 735 C CA . ALA A 1 92 ? 12.453 0.605 -10.417 1.00 88.94 92 ALA A CA 1
ATOM 736 C C . ALA A 1 92 ? 12.714 0.168 -8.970 1.00 88.94 92 ALA A C 1
ATOM 738 O O . ALA A 1 92 ? 12.143 -0.812 -8.482 1.00 88.94 92 ALA A O 1
ATOM 739 N N . ASN A 1 93 ? 13.554 0.917 -8.253 1.00 88.56 93 ASN A N 1
ATOM 740 C CA . ASN A 1 93 ? 13.833 0.642 -6.844 1.00 88.56 93 ASN A CA 1
ATOM 741 C C . ASN A 1 93 ? 12.787 1.325 -5.950 1.00 88.56 93 ASN A C 1
ATOM 743 O O . ASN A 1 93 ? 12.956 2.474 -5.534 1.00 88.56 93 ASN A O 1
ATOM 747 N N . LEU A 1 94 ? 11.680 0.617 -5.709 1.00 94.56 94 LEU A N 1
ATOM 748 C CA . LEU A 1 94 ? 10.533 1.100 -4.928 1.00 94.56 94 LEU A CA 1
ATOM 749 C C . LEU A 1 94 ? 10.358 0.372 -3.590 1.00 94.56 94 LEU A C 1
ATOM 751 O O . LEU A 1 94 ? 9.603 0.840 -2.743 1.00 94.56 94 LEU A O 1
ATOM 755 N N . ALA A 1 95 ? 11.051 -0.747 -3.374 1.00 94.69 95 ALA A N 1
ATOM 756 C CA . ALA A 1 95 ? 10.820 -1.588 -2.203 1.00 94.69 95 ALA A CA 1
ATOM 757 C C . ALA A 1 95 ? 11.159 -0.867 -0.891 1.00 94.69 95 ALA A C 1
ATOM 759 O O . ALA A 1 95 ? 10.366 -0.894 0.047 1.00 94.69 95 ALA A O 1
ATOM 760 N N . GLN A 1 96 ? 12.300 -0.170 -0.839 1.00 95.38 96 GLN A N 1
ATOM 761 C CA . GLN A 1 96 ? 12.718 0.554 0.363 1.00 95.38 96 GLN A CA 1
ATOM 762 C C . GLN A 1 96 ? 11.719 1.658 0.734 1.00 95.38 96 GLN A C 1
ATOM 764 O O . GLN A 1 96 ? 11.206 1.685 1.849 1.00 95.38 96 GLN A O 1
ATOM 769 N N . ILE A 1 97 ? 11.404 2.539 -0.217 1.00 96.50 97 ILE A N 1
ATOM 770 C CA . ILE A 1 97 ? 10.500 3.671 0.016 1.00 96.50 97 ILE A CA 1
ATOM 771 C C . ILE A 1 97 ? 9.073 3.204 0.337 1.00 96.50 97 ILE A C 1
ATOM 773 O O . ILE A 1 97 ? 8.409 3.784 1.191 1.00 96.50 97 ILE A O 1
ATOM 777 N N . ALA A 1 98 ? 8.609 2.116 -0.288 1.00 97.25 98 ALA A N 1
ATOM 778 C CA . ALA A 1 98 ? 7.316 1.523 0.027 1.00 97.25 98 ALA A CA 1
ATOM 779 C C . ALA A 1 98 ? 7.293 0.945 1.448 1.00 97.25 98 ALA A C 1
ATOM 781 O O . ALA A 1 98 ? 6.318 1.151 2.168 1.00 97.25 98 ALA A O 1
ATOM 782 N N . PHE A 1 99 ? 8.366 0.277 1.879 1.00 97.19 99 PHE A N 1
ATOM 783 C CA . PHE A 1 99 ? 8.489 -0.236 3.243 1.00 97.19 99 PHE A CA 1
ATOM 784 C C . PHE A 1 99 ? 8.480 0.890 4.284 1.00 97.19 99 PHE A C 1
ATOM 786 O O . PHE A 1 99 ? 7.724 0.823 5.254 1.00 97.19 99 PHE A O 1
ATOM 793 N N . GLU A 1 100 ? 9.254 1.953 4.061 1.00 97.56 100 GLU A N 1
ATOM 794 C CA . GLU A 1 100 ? 9.257 3.141 4.924 1.00 97.56 100 GLU A CA 1
ATOM 795 C C . GLU A 1 100 ? 7.854 3.764 5.030 1.00 97.56 100 GLU A C 1
ATOM 797 O O . GLU A 1 100 ? 7.398 4.094 6.129 1.00 97.56 100 GLU A O 1
ATOM 802 N N . SER A 1 101 ? 7.113 3.835 3.919 1.00 97.69 101 SER A N 1
ATOM 803 C CA . SER A 1 101 ? 5.724 4.304 3.936 1.00 97.69 101 SER A CA 1
ATOM 804 C C . SER A 1 101 ? 4.761 3.363 4.658 1.00 97.69 101 SER A C 1
ATOM 806 O O . SER A 1 101 ? 3.882 3.859 5.361 1.00 97.69 101 SER A O 1
ATOM 808 N N . VAL A 1 102 ? 4.920 2.034 4.569 1.00 97.25 102 VAL A N 1
ATOM 809 C CA . VAL A 1 102 ? 4.128 1.090 5.387 1.00 97.25 102 VAL A CA 1
ATOM 810 C C . VAL A 1 102 ? 4.343 1.378 6.867 1.00 97.25 102 VAL A C 1
ATOM 812 O O . VAL A 1 102 ? 3.373 1.526 7.608 1.00 97.25 102 VAL A O 1
ATOM 815 N N . VAL A 1 103 ? 5.603 1.506 7.292 1.00 97.25 103 VAL A N 1
ATOM 816 C CA . VAL A 1 103 ? 5.949 1.813 8.686 1.00 97.25 103 VAL A CA 1
ATOM 817 C C . VAL A 1 103 ? 5.316 3.135 9.118 1.00 97.25 103 VAL A C 1
ATOM 819 O O . VAL A 1 103 ? 4.712 3.206 10.187 1.00 97.25 103 VAL A O 1
ATOM 822 N N . SER A 1 104 ? 5.396 4.168 8.278 1.00 96.50 104 SER A N 1
ATOM 823 C CA . SER A 1 104 ? 4.826 5.483 8.575 1.00 96.50 104 SER A CA 1
ATOM 824 C C . SER A 1 104 ? 3.297 5.455 8.705 1.00 96.50 104 SER A C 1
ATOM 826 O O . SER A 1 104 ? 2.752 5.937 9.699 1.00 96.50 104 SER A O 1
ATOM 828 N N . VAL A 1 105 ? 2.594 4.816 7.762 1.00 95.25 105 VAL A N 1
ATOM 829 C CA . VAL A 1 105 ? 1.128 4.666 7.797 1.00 95.25 105 VAL A CA 1
ATOM 830 C C . VAL A 1 105 ? 0.688 3.872 9.029 1.00 95.25 105 VAL A C 1
ATOM 832 O O . VAL A 1 105 ? -0.214 4.300 9.750 1.00 95.25 105 VAL A O 1
ATOM 835 N N . VAL A 1 106 ? 1.345 2.745 9.315 1.00 95.44 106 VAL A N 1
ATOM 836 C CA . VAL A 1 106 ? 1.045 1.913 10.490 1.00 95.44 106 VAL A CA 1
ATOM 837 C C . VAL A 1 106 ? 1.286 2.684 11.787 1.00 95.44 106 VAL A C 1
ATOM 839 O O . VAL A 1 106 ? 0.444 2.632 12.683 1.00 95.44 106 VAL A O 1
ATOM 842 N N . ASN A 1 107 ? 2.381 3.440 11.886 1.00 95.19 107 ASN A N 1
ATOM 843 C CA . ASN A 1 107 ? 2.674 4.268 13.056 1.00 95.19 107 ASN A CA 1
ATOM 844 C C . ASN A 1 107 ? 1.646 5.386 13.247 1.00 95.19 107 ASN A C 1
ATOM 846 O O . ASN A 1 107 ? 1.220 5.626 14.376 1.00 95.19 107 ASN A O 1
ATOM 850 N N . SER A 1 108 ? 1.225 6.043 12.164 1.00 94.00 108 SER A N 1
ATOM 851 C CA . SER A 1 108 ? 0.180 7.071 12.200 1.00 94.00 108 SER A CA 1
ATOM 852 C C . SER A 1 108 ? -1.137 6.504 12.746 1.00 94.00 108 SER A C 1
ATOM 854 O O . SER A 1 108 ? -1.712 7.043 13.693 1.00 94.00 108 SER A O 1
ATOM 856 N N . LEU A 1 109 ? -1.561 5.340 12.243 1.00 94.12 109 LEU A N 1
ATOM 857 C CA . LEU A 1 109 ? -2.765 4.653 12.719 1.00 94.12 109 LEU A CA 1
ATOM 858 C C . LEU A 1 109 ? -2.620 4.185 14.172 1.00 94.12 109 LEU A C 1
ATOM 860 O O . LEU A 1 109 ? -3.517 4.388 14.987 1.00 94.12 109 LEU A O 1
ATOM 864 N N . HIS A 1 110 ? -1.491 3.570 14.528 1.00 94.25 110 HIS A N 1
ATOM 865 C CA . HIS A 1 110 ? -1.276 3.047 15.875 1.00 94.25 110 HIS A CA 1
ATOM 866 C C . HIS A 1 110 ? -1.234 4.152 16.940 1.00 94.25 110 HIS A C 1
ATOM 868 O O . HIS A 1 110 ? -1.727 3.948 18.050 1.00 94.25 110 HIS A O 1
ATOM 874 N N . ASN A 1 111 ? -0.656 5.311 16.622 1.00 93.44 111 ASN A N 1
ATOM 875 C CA . ASN A 1 111 ? -0.509 6.424 17.561 1.00 93.44 111 ASN A CA 1
ATOM 876 C C . ASN A 1 111 ? -1.693 7.398 17.556 1.00 93.44 111 ASN A C 1
ATOM 878 O O . ASN A 1 111 ? -1.739 8.286 18.408 1.00 93.44 111 ASN A O 1
ATOM 882 N N . SER A 1 112 ? -2.658 7.229 16.649 1.00 92.94 112 SER A N 1
ATOM 883 C CA . SER A 1 112 ? -3.876 8.034 16.655 1.00 92.94 112 SER A CA 1
ATOM 884 C C . SER A 1 112 ? -4.696 7.812 17.929 1.00 92.94 112 SER A C 1
ATOM 886 O O . SER A 1 112 ? -4.913 6.678 18.360 1.00 92.94 112 SER A O 1
ATOM 888 N N . GLN A 1 113 ? -5.186 8.912 18.505 1.00 90.50 113 GLN A N 1
ATOM 889 C CA . GLN A 1 113 ? -6.123 8.901 19.632 1.00 90.50 113 GLN A CA 1
ATOM 890 C C . GLN A 1 113 ? -7.571 8.641 19.190 1.00 90.50 113 GLN A C 1
ATOM 892 O O . GLN A 1 113 ? -8.399 8.253 20.008 1.00 90.50 113 GLN A O 1
ATOM 897 N N . GLU A 1 114 ? -7.875 8.834 17.905 1.00 91.00 114 GLU A N 1
ATOM 898 C CA . GLU A 1 114 ? -9.214 8.631 17.336 1.00 91.00 114 GLU A CA 1
ATOM 899 C C . GLU A 1 114 ? -9.529 7.145 17.112 1.00 91.00 114 GLU A C 1
ATOM 901 O O . GLU A 1 114 ? -10.691 6.761 16.984 1.00 91.00 114 GLU A O 1
ATOM 906 N N . LEU A 1 115 ? -8.500 6.291 17.063 1.00 91.50 115 LEU A N 1
ATOM 907 C CA . LEU A 1 115 ? -8.650 4.865 16.801 1.00 91.50 115 LEU A CA 1
ATOM 908 C C . LEU A 1 115 ? -8.627 4.050 18.090 1.00 91.50 115 LEU A C 1
ATOM 910 O O . LEU A 1 115 ? -7.719 4.160 18.914 1.00 91.50 115 LEU A O 1
ATOM 914 N N . ALA A 1 116 ? -9.620 3.171 18.226 1.00 91.38 116 ALA A N 1
ATOM 915 C CA . ALA A 1 116 ? -9.752 2.304 19.385 1.00 91.38 116 ALA A CA 1
ATOM 916 C C . ALA A 1 116 ? -8.553 1.353 19.526 1.00 91.38 116 ALA A C 1
ATOM 918 O O . ALA A 1 116 ? -8.080 0.747 18.554 1.00 91.38 116 ALA A O 1
ATOM 919 N N . LYS A 1 117 ? -8.110 1.187 20.773 1.00 94.38 117 LYS A N 1
ATOM 920 C CA . LYS A 1 117 ? -7.150 0.165 21.185 1.00 94.38 117 LYS A CA 1
ATOM 921 C C . LYS A 1 117 ? -7.843 -0.844 22.087 1.00 94.38 117 LYS A C 1
ATOM 923 O O . LYS A 1 117 ? -8.740 -0.485 22.846 1.00 94.38 117 LYS A O 1
ATOM 928 N N . ASP A 1 118 ? -7.433 -2.100 21.994 1.00 91.69 118 ASP A N 1
ATOM 929 C CA . ASP A 1 118 ? -7.904 -3.128 22.914 1.00 91.69 118 ASP A CA 1
ATOM 930 C C . ASP A 1 118 ? -7.222 -3.013 24.289 1.00 91.69 118 ASP A C 1
ATOM 932 O O . ASP A 1 118 ? -6.338 -2.183 24.511 1.00 91.69 118 ASP A O 1
ATOM 936 N N . HIS A 1 119 ? -7.607 -3.885 25.223 1.00 90.50 119 HIS A N 1
ATOM 937 C CA . HIS A 1 119 ? -7.022 -3.931 26.568 1.00 90.50 119 HIS A CA 1
ATOM 938 C C . HIS A 1 119 ? -5.510 -4.225 26.582 1.00 90.50 119 HIS A C 1
ATOM 940 O O . HIS A 1 119 ? -4.858 -4.000 27.596 1.00 90.50 119 HIS A O 1
ATOM 946 N N . GLN A 1 120 ? -4.947 -4.731 25.479 1.00 92.75 120 GLN A N 1
ATOM 947 C CA . GLN A 1 120 ? -3.514 -4.994 25.315 1.00 92.75 120 GLN A CA 1
ATOM 948 C C . GLN A 1 120 ? -2.781 -3.817 24.644 1.00 92.75 120 GLN A C 1
ATOM 950 O O . GLN A 1 120 ? -1.587 -3.916 24.370 1.00 92.75 120 GLN A O 1
ATOM 955 N N . GLY A 1 121 ? -3.471 -2.708 24.356 1.00 90.44 121 GLY A N 1
ATOM 956 C CA . GLY A 1 121 ? -2.905 -1.538 23.686 1.00 90.44 121 GLY A CA 1
ATOM 957 C C . GLY A 1 121 ? -2.726 -1.709 22.174 1.00 90.44 121 GLY A C 1
ATOM 958 O O . GLY A 1 121 ? -2.091 -0.869 21.531 1.00 90.44 121 GLY A O 1
ATOM 959 N N . ARG A 1 122 ? -3.277 -2.769 21.572 1.00 91.81 122 ARG A N 1
ATOM 960 C CA . ARG A 1 122 ? -3.198 -3.011 20.126 1.00 91.81 122 ARG A CA 1
ATOM 961 C C . ARG A 1 122 ? -4.272 -2.193 19.424 1.00 91.81 122 ARG A C 1
ATOM 963 O O . ARG A 1 122 ? -5.421 -2.178 19.854 1.00 91.81 122 ARG A O 1
ATOM 970 N N . ASN A 1 123 ? -3.917 -1.540 18.321 1.00 94.56 123 ASN A N 1
ATOM 971 C CA . ASN A 1 123 ? -4.891 -0.828 17.496 1.00 94.56 123 ASN A CA 1
ATOM 972 C C . ASN A 1 123 ? -5.860 -1.839 16.855 1.00 94.56 123 ASN A C 1
ATOM 974 O O . ASN A 1 123 ? -5.431 -2.730 16.118 1.00 94.56 123 ASN A O 1
ATOM 978 N N . CYS A 1 124 ? -7.157 -1.697 17.138 1.00 92.94 124 CYS A N 1
ATOM 979 C CA . CYS A 1 124 ? -8.177 -2.665 16.735 1.00 92.94 124 CYS A CA 1
ATOM 980 C C . CYS A 1 124 ? -8.319 -2.777 15.211 1.00 92.94 124 CYS A C 1
ATOM 982 O O . CYS A 1 124 ? -8.545 -3.873 14.699 1.00 92.94 124 CYS A O 1
ATOM 984 N N . LEU A 1 125 ? -8.153 -1.673 14.474 1.00 93.06 125 LEU A N 1
ATOM 985 C CA . LEU A 1 125 ? -8.223 -1.665 13.010 1.00 93.06 125 LEU A CA 1
ATOM 986 C C . LEU A 1 125 ? -7.063 -2.459 12.402 1.00 93.06 125 LEU A C 1
ATOM 988 O O . LEU A 1 125 ? -7.288 -3.323 11.559 1.00 93.06 125 LEU A O 1
ATOM 992 N N . LEU A 1 126 ? -5.835 -2.208 12.864 1.00 93.38 126 LEU A N 1
ATOM 993 C CA . LEU A 1 126 ? -4.650 -2.941 12.411 1.00 93.38 126 LEU A CA 1
ATOM 994 C C . LEU A 1 126 ? -4.743 -4.431 12.763 1.00 93.38 126 LEU A C 1
ATOM 996 O O . LEU A 1 126 ? -4.452 -5.277 11.922 1.00 93.38 126 LEU A O 1
ATOM 1000 N N . ALA A 1 127 ? -5.198 -4.764 13.974 1.00 92.06 127 ALA A N 1
ATOM 1001 C CA . ALA A 1 127 ? -5.411 -6.152 14.379 1.00 92.06 127 ALA A CA 1
ATOM 1002 C C . ALA A 1 127 ? -6.457 -6.852 13.494 1.00 92.06 127 ALA A C 1
ATOM 1004 O O . ALA A 1 127 ? -6.240 -7.981 13.057 1.00 92.06 127 ALA A O 1
ATOM 1005 N N . THR A 1 128 ? -7.557 -6.162 13.180 1.00 90.69 128 THR A N 1
ATOM 1006 C CA . THR A 1 128 ? -8.612 -6.668 12.289 1.00 90.69 128 THR A CA 1
ATOM 1007 C C . THR A 1 128 ? -8.090 -6.875 10.869 1.00 90.69 128 THR A C 1
ATOM 1009 O O . THR A 1 128 ? -8.338 -7.917 10.269 1.00 90.69 128 THR A O 1
ATOM 1012 N N . TYR A 1 129 ? -7.322 -5.921 10.338 1.00 90.38 129 TYR A N 1
ATOM 1013 C CA . TYR A 1 129 ? -6.680 -6.050 9.031 1.00 90.38 129 TYR A CA 1
ATOM 1014 C C . TYR A 1 129 ? -5.769 -7.283 8.968 1.00 90.38 129 TYR A C 1
ATOM 1016 O O . TYR A 1 129 ? -5.907 -8.100 8.061 1.00 90.38 129 TYR A O 1
ATOM 1024 N N . LEU A 1 130 ? -4.882 -7.455 9.956 1.00 89.50 130 LEU A N 1
ATOM 1025 C CA . LEU A 1 130 ? -3.994 -8.618 10.026 1.00 89.50 130 LEU A CA 1
ATOM 1026 C C . LEU A 1 130 ? -4.786 -9.925 10.107 1.00 89.50 130 LEU A C 1
ATOM 1028 O O . LEU A 1 130 ? -4.452 -10.884 9.418 1.00 89.50 130 LEU A O 1
ATOM 1032 N N . TYR A 1 131 ? -5.855 -9.957 10.905 1.00 88.50 131 TYR A N 1
ATOM 1033 C CA . TYR A 1 131 ? -6.729 -11.121 10.994 1.00 88.50 131 TYR A CA 1
ATOM 1034 C C . TYR A 1 131 ? -7.307 -11.506 9.626 1.00 88.50 131 TYR A C 1
ATOM 1036 O O . TYR A 1 131 ? -7.211 -12.667 9.246 1.00 88.50 131 TYR A O 1
ATOM 1044 N N . TYR A 1 132 ? -7.845 -10.547 8.866 1.00 85.31 132 TYR A N 1
ATOM 1045 C CA . TYR A 1 132 ? -8.438 -10.822 7.553 1.00 85.31 132 TYR A CA 1
ATOM 1046 C C . TYR A 1 132 ? -7.415 -11.157 6.466 1.00 85.31 132 TYR A C 1
ATOM 1048 O O . TYR A 1 132 ? -7.702 -11.989 5.614 1.00 85.31 132 TYR A O 1
ATOM 1056 N N . VAL A 1 133 ? -6.241 -10.524 6.469 1.00 84.31 133 VAL A N 1
ATOM 1057 C CA . VAL A 1 133 ? -5.219 -10.767 5.437 1.00 84.31 133 VAL A CA 1
ATOM 1058 C C . VAL A 1 133 ? -4.494 -12.093 5.648 1.00 84.31 133 VAL A C 1
ATOM 1060 O O . VAL A 1 133 ? -4.163 -12.767 4.676 1.00 84.31 133 VAL A O 1
ATOM 1063 N N . PHE A 1 134 ? -4.248 -12.484 6.902 1.00 79.88 134 PHE A N 1
ATOM 1064 C CA . PHE A 1 134 ? -3.498 -13.703 7.221 1.00 79.88 134 PHE A CA 1
ATOM 1065 C C . PHE A 1 134 ? -4.376 -14.920 7.528 1.00 79.88 134 PHE A C 1
ATOM 1067 O O . PHE A 1 134 ? -3.848 -16.031 7.605 1.00 79.88 134 PHE A O 1
ATOM 1074 N N . ARG A 1 135 ? -5.699 -14.766 7.664 1.00 74.19 135 ARG A N 1
ATOM 1075 C CA . ARG A 1 135 ? -6.612 -15.911 7.597 1.00 74.19 135 ARG A CA 1
ATOM 1076 C C . ARG A 1 135 ? -7.019 -16.177 6.155 1.00 74.19 135 ARG A C 1
ATOM 1078 O O . ARG A 1 135 ? -7.582 -15.312 5.492 1.00 74.19 135 ARG A O 1
ATOM 1085 N N . LEU A 1 136 ? -6.825 -17.416 5.702 1.00 53.78 136 LEU A N 1
ATOM 1086 C CA . LEU A 1 136 ? -7.623 -17.922 4.588 1.00 53.78 136 LEU A CA 1
ATOM 1087 C C . LEU A 1 136 ? -9.103 -17.911 5.006 1.00 53.78 136 LEU A C 1
ATOM 1089 O O . LEU A 1 136 ? -9.379 -18.161 6.183 1.00 53.78 136 LEU A O 1
ATOM 1093 N N . PRO A 1 137 ? -10.055 -17.646 4.088 1.00 57.72 137 PRO A N 1
ATOM 1094 C CA . PRO A 1 137 ? -11.457 -17.914 4.372 1.00 57.72 137 PRO A CA 1
ATOM 1095 C C . PRO A 1 137 ? -11.541 -19.360 4.850 1.00 57.72 137 PRO A C 1
ATOM 1097 O O . PRO A 1 137 ? -11.090 -20.260 4.136 1.00 57.72 137 PRO A O 1
ATOM 1100 N N . ASP A 1 138 ? -12.028 -19.560 6.078 1.00 54.22 138 ASP A N 1
ATOM 1101 C CA . ASP A 1 138 ? -12.227 -20.888 6.638 1.00 54.22 138 ASP A CA 1
ATOM 1102 C C . ASP A 1 138 ? -12.988 -21.687 5.576 1.00 54.22 138 ASP A C 1
ATOM 1104 O O . ASP A 1 138 ? -14.116 -21.350 5.205 1.00 54.22 138 ASP A O 1
ATOM 1108 N N . THR A 1 139 ? -12.325 -22.689 4.990 1.00 48.59 139 THR A N 1
ATOM 1109 C CA . THR A 1 139 ? -13.015 -23.655 4.139 1.00 48.59 139 THR A CA 1
ATOM 1110 C C . THR A 1 139 ? -14.097 -24.207 5.041 1.00 48.59 139 THR A C 1
ATOM 1112 O O . THR A 1 139 ? -13.756 -24.760 6.082 1.00 48.59 139 THR A O 1
ATOM 1115 N N . GLN A 1 140 ? -15.365 -23.943 4.723 1.00 49.31 140 GLN A N 1
ATOM 1116 C CA . GLN A 1 140 ? -16.505 -24.300 5.559 1.00 49.31 140 GLN A CA 1
ATOM 1117 C C . GLN A 1 140 ? -16.519 -25.816 5.811 1.00 49.31 140 GLN A C 1
ATOM 1119 O O . GLN A 1 140 ? -17.160 -26.573 5.092 1.00 49.31 140 GLN A O 1
ATOM 1124 N N . LEU A 1 141 ? -15.791 -26.270 6.827 1.00 51.62 141 LEU A N 1
ATOM 1125 C CA . LEU A 1 141 ? -15.790 -27.633 7.348 1.00 51.62 141 LEU A CA 1
ATOM 1126 C C . LEU A 1 141 ? -16.723 -27.707 8.561 1.00 51.62 141 LEU A C 1
ATOM 1128 O O . LEU A 1 141 ? -16.411 -28.333 9.565 1.00 51.62 141 LEU A O 1
ATOM 1132 N N . GLU A 1 142 ? -17.887 -27.067 8.452 1.00 51.22 142 GLU A N 1
ATOM 1133 C CA . GLU A 1 142 ? -18.974 -27.163 9.429 1.00 51.22 142 GLU A CA 1
ATOM 1134 C C . GLU A 1 142 ? -20.321 -27.424 8.727 1.00 51.22 142 GLU A C 1
ATOM 1136 O O . GLU A 1 142 ? -21.298 -26.745 9.001 1.00 51.22 142 GLU A O 1
ATOM 1141 N N . VAL A 1 143 ? -20.405 -28.394 7.799 1.00 50.25 143 VAL A N 1
ATOM 1142 C CA . VAL A 1 143 ? -21.709 -28.989 7.384 1.00 50.25 143 VAL A CA 1
ATOM 1143 C C . VAL A 1 143 ? -21.612 -30.499 7.079 1.00 50.25 143 VAL A C 1
ATOM 1145 O O . VAL A 1 143 ? -22.376 -31.041 6.292 1.00 50.25 143 VAL A O 1
ATOM 1148 N N . ILE A 1 144 ? -20.690 -31.240 7.697 1.00 48.78 144 ILE A N 1
ATOM 1149 C CA . ILE A 1 144 ? -20.768 -32.714 7.685 1.00 48.78 144 ILE A CA 1
ATOM 1150 C C . ILE A 1 144 ? -20.552 -33.192 9.111 1.00 48.78 144 ILE A C 1
ATOM 1152 O O . ILE A 1 144 ? -19.430 -33.509 9.476 1.00 48.78 144 ILE A O 1
ATOM 1156 N N . ASN A 1 145 ? -21.603 -33.099 9.928 1.00 43.94 145 ASN A N 1
ATOM 1157 C CA . ASN A 1 145 ? -21.894 -33.935 11.102 1.00 43.94 145 ASN A CA 1
ATOM 1158 C C . ASN A 1 145 ? -23.166 -33.397 11.785 1.00 43.94 145 ASN A C 1
ATOM 1160 O O . ASN A 1 145 ? -23.127 -32.914 12.916 1.00 43.94 145 ASN A O 1
ATOM 1164 N N . ALA A 1 146 ? -24.286 -33.455 11.064 1.00 40.56 146 ALA A N 1
ATOM 1165 C CA . ALA A 1 146 ? -25.633 -33.412 11.624 1.00 40.56 146 ALA A CA 1
ATOM 1166 C C . ALA A 1 146 ? -26.456 -34.519 10.961 1.00 40.56 146 ALA A C 1
ATOM 1168 O O . ALA A 1 146 ? -26.307 -34.675 9.726 1.00 40.56 146 ALA A O 1
#

Organism: Silurus asotus (NCBI:txid30991)